Protein AF-A0A1H8CIM0-F1 (afdb_monomer_lite)

Structure (mmCIF, N/CA/C/O backbone):
data_AF-A0A1H8CIM0-F1
#
_entry.id   AF-A0A1H8CIM0-F1
#
loop_
_atom_site.group_PDB
_atom_site.id
_atom_site.type_symbol
_atom_site.label_atom_id
_atom_site.label_alt_id
_atom_site.label_comp_id
_atom_site.label_asym_id
_atom_site.label_entity_id
_atom_site.label_seq_id
_atom_site.pdbx_PDB_ins_code
_atom_site.Cartn_x
_atom_site.Cartn_y
_atom_site.Cartn_z
_atom_site.occupancy
_atom_site.B_iso_or_equiv
_atom_site.auth_seq_id
_atom_site.auth_comp_id
_atom_site.auth_asym_id
_atom_site.auth_atom_id
_atom_site.pdbx_PDB_model_num
ATOM 1 N N . MET A 1 1 ? 14.862 -8.713 -16.764 1.00 63.41 1 MET A N 1
ATOM 2 C CA . MET A 1 1 ? 15.620 -8.591 -15.505 1.00 63.41 1 MET A CA 1
ATOM 3 C C . MET A 1 1 ? 14.780 -7.688 -14.631 1.00 63.41 1 MET A C 1
ATOM 5 O O . MET A 1 1 ? 14.449 -6.611 -15.106 1.00 63.41 1 MET A O 1
ATOM 9 N N . THR A 1 2 ? 14.305 -8.165 -13.484 1.00 71.38 2 THR A N 1
ATOM 10 C CA . THR A 1 2 ? 13.445 -7.369 -12.598 1.00 71.38 2 THR A CA 1
ATOM 11 C C . THR A 1 2 ? 14.241 -6.165 -12.097 1.00 71.38 2 THR A C 1
ATOM 13 O O . THR A 1 2 ? 15.330 -6.349 -11.552 1.00 71.38 2 THR A O 1
ATOM 16 N N . ASP A 1 3 ? 13.748 -4.950 -12.337 1.00 84.62 3 ASP A N 1
ATOM 17 C CA . ASP A 1 3 ? 14.445 -3.724 -11.945 1.00 84.62 3 ASP A CA 1
ATOM 18 C C . ASP A 1 3 ? 14.167 -3.414 -10.470 1.00 84.62 3 ASP A C 1
ATOM 20 O O . ASP A 1 3 ? 13.236 -2.693 -10.110 1.00 84.62 3 ASP A O 1
ATOM 24 N N . PHE A 1 4 ? 14.957 -4.039 -9.596 1.00 85.94 4 PHE A N 1
ATOM 25 C CA . PHE A 1 4 ? 14.795 -3.901 -8.149 1.00 85.94 4 PHE A CA 1
ATOM 26 C C . PHE A 1 4 ? 15.033 -2.468 -7.655 1.00 85.94 4 PHE A C 1
ATOM 28 O O . PHE A 1 4 ? 14.456 -2.087 -6.641 1.00 85.94 4 PHE A O 1
ATOM 35 N N . ASP A 1 5 ? 15.816 -1.665 -8.381 1.00 89.12 5 ASP A N 1
ATOM 36 C CA . ASP A 1 5 ? 15.988 -0.234 -8.120 1.00 89.12 5 ASP A CA 1
ATOM 37 C C . ASP A 1 5 ? 14.673 0.538 -8.284 1.00 89.12 5 ASP A C 1
ATOM 39 O O . ASP A 1 5 ? 14.292 1.301 -7.395 1.00 89.12 5 ASP A O 1
ATOM 43 N N . THR A 1 6 ? 13.959 0.327 -9.393 1.00 88.12 6 THR A N 1
ATOM 44 C CA . THR A 1 6 ? 12.647 0.942 -9.631 1.00 88.12 6 THR A CA 1
ATOM 45 C C . THR A 1 6 ? 11.637 0.466 -8.597 1.00 88.12 6 THR A C 1
ATOM 47 O O . THR A 1 6 ? 10.984 1.298 -7.977 1.00 88.12 6 THR A O 1
ATOM 50 N N . ILE A 1 7 ? 11.569 -0.843 -8.326 1.00 90.94 7 ILE A N 1
ATOM 51 C CA . ILE A 1 7 ? 10.664 -1.396 -7.305 1.00 90.94 7 ILE A CA 1
ATOM 52 C C . ILE A 1 7 ? 10.918 -0.750 -5.944 1.00 90.94 7 ILE A C 1
ATOM 54 O O . ILE A 1 7 ? 9.977 -0.322 -5.278 1.00 90.94 7 ILE A O 1
ATOM 58 N N . TRP A 1 8 ? 12.182 -0.671 -5.526 1.00 90.88 8 TRP A N 1
ATOM 59 C CA . TRP A 1 8 ? 12.544 -0.096 -4.237 1.00 90.88 8 TRP A CA 1
ATOM 60 C C . TRP A 1 8 ? 12.170 1.389 -4.150 1.00 90.88 8 TRP A C 1
ATOM 62 O O . TRP A 1 8 ? 11.595 1.808 -3.145 1.00 90.88 8 TRP A O 1
ATOM 72 N N . ARG A 1 9 ? 12.407 2.171 -5.213 1.00 91.38 9 ARG A N 1
ATOM 73 C CA . ARG A 1 9 ? 11.985 3.581 -5.272 1.00 91.38 9 ARG A CA 1
ATOM 74 C C . ARG A 1 9 ? 10.471 3.727 -5.218 1.00 91.38 9 ARG A C 1
ATOM 76 O O . ARG A 1 9 ? 9.979 4.504 -4.409 1.00 91.38 9 ARG A O 1
ATOM 83 N N . THR A 1 10 ? 9.729 2.949 -6.003 1.00 91.75 10 THR A N 1
ATOM 84 C CA . THR A 1 10 ? 8.262 2.997 -5.985 1.00 91.75 10 THR A CA 1
ATOM 85 C C . THR A 1 10 ? 7.715 2.623 -4.609 1.00 91.75 10 THR A C 1
ATOM 87 O O . THR A 1 10 ? 6.783 3.256 -4.122 1.00 91.75 10 THR A O 1
ATOM 90 N N . GLN A 1 11 ? 8.311 1.640 -3.928 1.00 92.69 11 GLN A N 1
ATOM 91 C CA . GLN A 1 11 ? 7.940 1.317 -2.550 1.00 92.69 11 GLN A CA 1
ATOM 92 C C . GLN A 1 11 ? 8.179 2.490 -1.587 1.00 92.69 11 GLN A C 1
ATOM 94 O O . GLN A 1 11 ? 7.360 2.717 -0.699 1.00 92.69 11 GLN A O 1
ATOM 99 N N . ASP A 1 12 ? 9.277 3.230 -1.734 1.00 91.06 12 ASP A N 1
ATOM 100 C CA . ASP A 1 12 ? 9.569 4.409 -0.909 1.00 91.06 12 ASP A CA 1
ATOM 101 C C . ASP A 1 12 ? 8.579 5.562 -1.159 1.00 91.06 12 ASP A C 1
ATOM 103 O O . ASP A 1 12 ? 8.055 6.172 -0.220 1.00 91.06 12 ASP A O 1
ATOM 107 N N . GLU A 1 13 ? 8.222 5.789 -2.422 1.00 91.31 13 GLU A N 1
ATOM 108 C CA . GLU A 1 13 ? 7.189 6.753 -2.802 1.00 91.31 13 GLU A CA 1
ATOM 109 C C . GLU A 1 13 ? 5.817 6.366 -2.231 1.00 91.31 13 GLU A C 1
ATOM 111 O O . GLU A 1 13 ? 5.141 7.203 -1.628 1.00 91.31 13 GLU A O 1
ATOM 116 N N . ILE A 1 14 ? 5.428 5.087 -2.331 1.00 91.62 14 ILE A N 1
ATOM 117 C CA . ILE A 1 14 ? 4.192 4.560 -1.731 1.00 91.62 14 ILE A CA 1
ATOM 118 C C . ILE A 1 14 ? 4.185 4.812 -0.219 1.00 91.62 14 ILE A C 1
ATOM 120 O O . ILE A 1 14 ? 3.191 5.314 0.307 1.00 91.62 14 ILE A O 1
ATOM 124 N N . ARG A 1 15 ? 5.285 4.515 0.491 1.00 89.75 15 ARG A N 1
ATOM 125 C CA . ARG A 1 15 ? 5.396 4.779 1.938 1.00 89.75 15 ARG A CA 1
ATOM 126 C C . ARG A 1 15 ? 5.178 6.251 2.260 1.00 89.75 15 ARG A C 1
ATOM 128 O O . ARG A 1 15 ? 4.435 6.572 3.188 1.00 89.75 15 ARG A O 1
ATOM 135 N N . THR A 1 16 ? 5.797 7.134 1.485 1.00 89.31 16 THR A N 1
ATOM 136 C CA . THR A 1 16 ? 5.681 8.582 1.665 1.00 89.31 16 THR A CA 1
ATOM 137 C C . THR A 1 16 ? 4.240 9.055 1.486 1.00 89.31 16 THR A C 1
ATOM 139 O O . THR A 1 16 ? 3.723 9.762 2.353 1.00 89.31 16 THR A O 1
ATOM 142 N N . VAL A 1 17 ? 3.559 8.620 0.420 1.00 90.19 17 VAL A N 1
ATOM 143 C CA . VAL A 1 17 ? 2.156 8.979 0.154 1.00 90.19 17 VAL A CA 1
ATOM 144 C C . VAL A 1 17 ? 1.234 8.461 1.255 1.00 90.19 17 VAL A C 1
ATOM 146 O O . VAL A 1 17 ? 0.449 9.233 1.803 1.00 90.19 17 VAL A O 1
ATOM 149 N N . VAL A 1 18 ? 1.354 7.184 1.632 1.00 88.81 18 VAL A N 1
ATOM 150 C CA . VAL A 1 18 ? 0.528 6.584 2.693 1.00 88.81 18 VAL A CA 1
ATOM 151 C C . VAL A 1 18 ? 0.694 7.349 4.005 1.00 88.81 18 VAL A C 1
ATOM 153 O O . VAL A 1 18 ? -0.299 7.707 4.637 1.00 88.81 18 VAL A O 1
ATOM 156 N N . ASN A 1 19 ? 1.932 7.653 4.396 1.00 84.50 19 ASN A N 1
ATOM 157 C CA . ASN A 1 19 ? 2.206 8.389 5.628 1.00 84.50 19 ASN A CA 1
ATOM 158 C C . ASN A 1 19 ? 1.677 9.827 5.583 1.00 84.50 19 ASN A C 1
ATOM 160 O O . ASN A 1 19 ? 1.151 10.305 6.586 1.00 84.50 19 ASN A O 1
ATOM 164 N N . ALA A 1 20 ? 1.780 10.506 4.438 1.00 85.38 20 ALA A N 1
ATOM 165 C CA . ALA A 1 20 ? 1.279 11.866 4.273 1.00 85.38 20 ALA A CA 1
ATOM 166 C C . ALA A 1 20 ? -0.256 11.924 4.318 1.00 85.38 20 ALA A C 1
ATOM 168 O O . ALA A 1 20 ? -0.818 12.725 5.064 1.00 85.38 20 ALA A O 1
ATOM 169 N N . VAL A 1 21 ? -0.938 11.057 3.565 1.00 85.38 21 VAL A N 1
ATOM 170 C CA . VAL A 1 21 ? -2.406 11.044 3.468 1.00 85.38 21 VAL A CA 1
ATOM 171 C C . VAL A 1 21 ? -3.033 10.575 4.777 1.00 85.38 21 VAL A C 1
ATOM 173 O O . VAL A 1 21 ? -3.891 11.260 5.330 1.00 85.38 21 VAL A O 1
ATOM 176 N N . LEU A 1 22 ? -2.577 9.447 5.327 1.00 81.81 22 LEU A N 1
ATOM 177 C CA . LEU A 1 22 ? -3.131 8.926 6.579 1.00 81.81 22 LEU A CA 1
ATOM 178 C C . LEU A 1 22 ? -2.705 9.769 7.788 1.00 81.81 22 LEU A C 1
ATOM 180 O O . LEU A 1 22 ? -3.470 9.905 8.743 1.00 81.81 22 LEU A O 1
ATOM 184 N N . GLY A 1 23 ? -1.525 10.392 7.733 1.00 74.25 23 GLY A N 1
ATOM 185 C CA . GLY A 1 23 ? -1.114 11.397 8.708 1.00 74.25 23 GLY A CA 1
ATOM 186 C C . GLY A 1 23 ? -2.027 12.624 8.697 1.00 74.25 23 GLY A C 1
ATOM 187 O O . GLY A 1 23 ? -2.463 13.064 9.760 1.00 74.25 23 GLY A O 1
ATOM 188 N N . ALA A 1 24 ? -2.386 13.131 7.513 1.00 71.44 24 ALA A N 1
ATOM 189 C CA . ALA A 1 24 ? -3.308 14.258 7.359 1.00 71.44 24 ALA A CA 1
ATOM 190 C C . ALA A 1 24 ? -4.737 13.943 7.838 1.00 71.44 24 ALA A C 1
ATOM 192 O O . ALA A 1 24 ? -5.408 14.824 8.371 1.00 71.44 24 ALA A O 1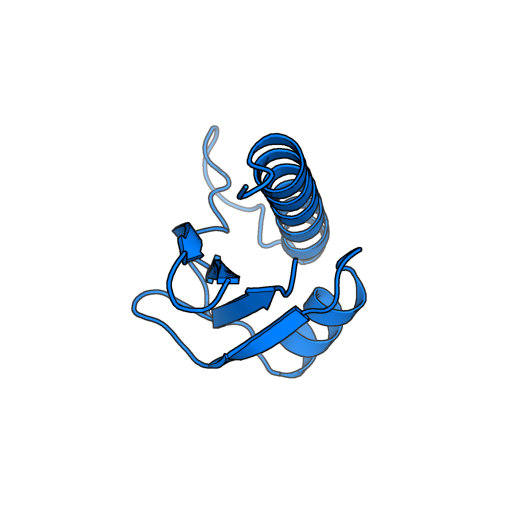
ATOM 193 N N . LEU A 1 25 ? -5.182 12.688 7.720 1.00 69.31 25 LEU A N 1
ATOM 194 C CA . LEU A 1 25 ? -6.470 12.217 8.248 1.00 69.31 25 LEU A CA 1
ATOM 195 C C . LEU A 1 25 ? -6.476 12.028 9.780 1.00 69.31 25 LEU A C 1
ATOM 197 O O . LEU A 1 25 ? -7.458 11.555 10.347 1.00 69.31 25 LEU A O 1
ATOM 201 N N . GLY A 1 26 ? -5.395 12.402 10.474 1.00 64.81 26 GLY A N 1
ATOM 202 C CA . GLY A 1 26 ? -5.309 12.310 11.931 1.00 64.81 26 GLY A CA 1
ATOM 203 C C . GLY A 1 26 ? -5.111 10.885 12.448 1.00 64.81 26 GLY A C 1
ATOM 204 O O . GLY A 1 26 ? -5.216 10.656 13.651 1.00 64.81 26 GLY A O 1
ATOM 205 N N . PHE A 1 27 ? -4.779 9.926 11.574 1.00 61.31 27 PHE A N 1
ATOM 206 C CA . PHE A 1 27 ? -4.384 8.576 11.997 1.00 61.31 27 PHE A CA 1
ATOM 207 C C . PHE A 1 27 ? -2.967 8.531 12.571 1.00 61.31 27 PHE A C 1
ATOM 209 O O . PHE A 1 27 ? -2.600 7.555 13.221 1.00 61.31 27 PHE A O 1
ATOM 216 N N . ALA A 1 28 ? -2.202 9.616 12.419 1.00 54.91 28 ALA A N 1
ATOM 217 C CA . ALA A 1 28 ? -0.978 9.889 13.165 1.00 54.91 28 ALA A CA 1
ATOM 218 C C . ALA A 1 28 ? -1.285 10.336 14.607 1.00 54.91 28 ALA A C 1
ATOM 220 O O . ALA A 1 28 ? -0.876 11.402 15.059 1.00 54.91 28 ALA A O 1
ATOM 221 N N . ALA A 1 29 ? -2.044 9.535 15.343 1.00 46.03 29 ALA A N 1
ATOM 222 C CA . ALA A 1 29 ? -2.235 9.729 16.766 1.00 46.03 29 ALA A CA 1
ATOM 223 C C . ALA A 1 29 ? -2.117 8.366 17.429 1.00 46.03 29 ALA A C 1
ATOM 225 O O . ALA A 1 29 ? -3.059 7.580 17.409 1.00 46.03 29 ALA A O 1
ATOM 226 N N . LEU A 1 30 ? -0.925 8.099 17.961 1.00 48.09 30 LEU A N 1
ATOM 227 C CA . LEU A 1 30 ? -0.641 7.511 19.271 1.00 48.09 30 LEU A CA 1
ATOM 228 C C . LEU A 1 30 ? 0.756 6.877 19.221 1.00 48.09 30 LEU 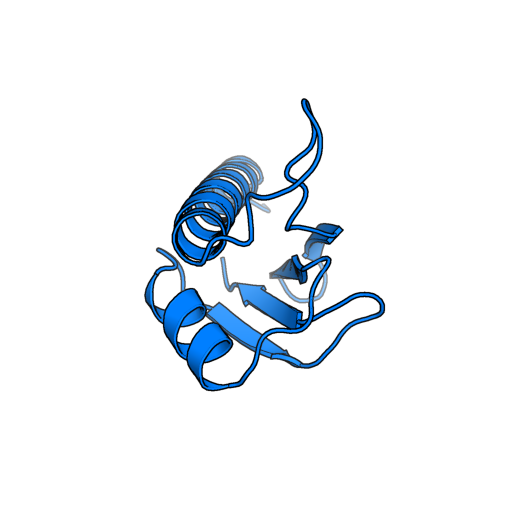A C 1
ATOM 230 O O . LEU A 1 30 ? 1.093 6.130 18.308 1.00 48.09 30 LEU A O 1
ATOM 234 N N . THR A 1 31 ? 1.530 7.162 20.266 1.00 44.84 31 THR A N 1
ATOM 235 C CA . THR A 1 31 ? 2.855 6.620 20.603 1.00 44.84 31 THR A CA 1
ATOM 236 C C . THR A 1 31 ? 4.053 7.090 19.772 1.00 44.84 31 THR A C 1
ATOM 238 O O . THR A 1 31 ? 4.188 6.842 18.578 1.00 44.84 31 THR A O 1
ATOM 241 N N . GLU A 1 32 ? 4.966 7.759 20.479 1.00 46.53 32 GLU A N 1
ATOM 242 C CA . GLU A 1 32 ? 6.330 8.065 20.068 1.00 46.53 32 GLU A CA 1
ATOM 243 C C . GLU A 1 32 ? 6.986 6.836 19.411 1.00 46.53 32 GLU A C 1
ATOM 245 O O . GLU A 1 32 ? 7.283 5.847 20.078 1.00 46.53 32 GLU A O 1
ATOM 250 N N . GLY A 1 33 ? 7.216 6.898 18.095 1.00 50.81 33 GLY A N 1
ATOM 251 C CA . GLY A 1 33 ? 8.258 6.102 17.443 1.00 50.81 33 GLY A CA 1
ATOM 252 C C . GLY A 1 33 ? 7.867 5.131 16.327 1.00 50.81 33 GLY A C 1
ATOM 253 O O . GLY A 1 33 ? 8.779 4.708 15.628 1.00 50.81 33 GLY A O 1
ATOM 254 N N . THR A 1 34 ? 6.597 4.785 16.083 1.00 48.47 34 THR A N 1
ATOM 255 C CA . THR A 1 34 ? 6.240 3.876 14.961 1.00 48.47 34 THR A CA 1
ATOM 256 C C . THR A 1 34 ? 4.850 4.167 14.381 1.00 48.47 34 THR A C 1
ATOM 258 O O . THR A 1 34 ? 3.847 3.571 14.759 1.00 48.47 34 THR A O 1
ATOM 261 N N . GLN A 1 35 ? 4.781 5.092 13.418 1.00 54.91 35 GLN A N 1
ATOM 262 C CA . GLN A 1 35 ? 3.599 5.278 12.568 1.00 54.91 35 GLN A CA 1
ATOM 263 C C . GLN A 1 35 ? 3.617 4.222 11.452 1.00 54.91 35 GLN A C 1
ATOM 265 O O . GLN A 1 35 ? 3.903 4.519 10.297 1.00 54.91 35 GLN A O 1
ATOM 270 N N . GLU A 1 36 ? 3.363 2.960 11.793 1.00 65.25 36 GLU A N 1
ATOM 271 C CA . GLU A 1 36 ? 3.266 1.889 10.796 1.00 65.25 36 GLU A CA 1
ATOM 272 C C . GLU A 1 36 ? 1.811 1.751 10.333 1.00 65.25 36 GLU A C 1
ATOM 274 O O . GLU A 1 36 ? 1.100 0.806 10.663 1.00 65.25 36 GLU A O 1
ATOM 279 N N . CYS A 1 37 ? 1.337 2.728 9.548 1.00 79.69 37 CYS A N 1
ATOM 280 C CA . CYS A 1 37 ? 0.058 2.599 8.835 1.00 79.69 37 CYS A CA 1
ATOM 281 C C . CYS A 1 37 ? 0.088 1.453 7.809 1.00 79.69 37 CYS A C 1
ATOM 283 O O . CYS A 1 37 ? -0.955 0.970 7.370 1.00 79.69 37 CYS A O 1
ATOM 285 N N . ILE A 1 38 ? 1.291 1.028 7.431 1.00 89.19 38 ILE A N 1
ATOM 286 C CA . ILE A 1 38 ? 1.568 -0.063 6.510 1.00 89.19 38 ILE A CA 1
ATOM 287 C C . ILE A 1 38 ? 1.822 -1.323 7.327 1.00 89.19 38 ILE A C 1
ATOM 289 O O . ILE A 1 38 ? 2.731 -1.359 8.147 1.00 89.19 38 ILE A O 1
ATOM 293 N N . TRP A 1 39 ? 1.036 -2.361 7.068 1.00 90.88 39 TRP A N 1
ATOM 294 C CA . TRP A 1 39 ? 1.260 -3.693 7.617 1.00 90.88 39 TRP A CA 1
ATOM 295 C C . TRP A 1 39 ? 2.259 -4.489 6.777 1.00 90.88 39 TRP A C 1
ATOM 297 O O . TRP A 1 39 ? 3.156 -5.135 7.312 1.00 90.88 39 TRP A O 1
ATOM 307 N N . ASN A 1 40 ? 2.102 -4.454 5.454 1.00 92.44 40 ASN A N 1
ATOM 308 C CA . ASN A 1 40 ? 2.984 -5.153 4.531 1.00 92.44 40 ASN A CA 1
ATOM 309 C C . ASN A 1 40 ? 3.162 -4.341 3.249 1.00 92.44 40 ASN A C 1
ATOM 311 O O . ASN A 1 40 ? 2.199 -3.795 2.721 1.00 92.44 40 ASN A O 1
ATOM 315 N N . LEU A 1 41 ? 4.387 -4.290 2.734 1.00 92.44 41 LEU A N 1
ATOM 316 C CA . LEU A 1 41 ? 4.694 -3.718 1.427 1.00 92.44 41 LEU A CA 1
ATOM 317 C C . LEU A 1 41 ? 5.758 -4.586 0.767 1.00 92.44 41 LEU A C 1
ATOM 319 O O . LEU A 1 41 ? 6.928 -4.548 1.149 1.00 92.44 41 LEU A O 1
ATOM 323 N N . SER A 1 42 ? 5.342 -5.387 -0.206 1.00 92.94 42 SER A N 1
ATOM 324 C CA . SER A 1 42 ? 6.192 -6.406 -0.817 1.00 92.94 42 SER A CA 1
ATOM 325 C C . SER A 1 42 ? 5.971 -6.481 -2.316 1.00 92.94 42 SER A C 1
ATOM 327 O O . SER A 1 42 ? 4.850 -6.332 -2.790 1.00 92.94 42 SER A O 1
ATOM 329 N N . TYR A 1 43 ? 7.032 -6.751 -3.069 1.00 92.31 43 TYR A N 1
ATOM 330 C CA . TYR A 1 43 ? 6.900 -7.082 -4.482 1.00 92.31 43 TYR A CA 1
ATOM 331 C C . TYR A 1 43 ? 6.525 -8.555 -4.640 1.00 92.31 43 TYR A C 1
ATOM 333 O O . TYR A 1 43 ? 7.119 -9.425 -4.004 1.00 92.31 43 TYR A O 1
ATOM 341 N N . ASN A 1 44 ? 5.539 -8.825 -5.485 1.00 91.50 44 ASN A N 1
ATOM 342 C CA . ASN A 1 44 ? 5.092 -10.162 -5.827 1.00 91.50 44 ASN A CA 1
ATOM 343 C C . ASN A 1 44 ? 5.585 -10.505 -7.237 1.00 91.50 44 ASN A C 1
ATOM 345 O O . ASN A 1 44 ? 4.975 -10.107 -8.229 1.00 91.50 44 ASN A O 1
ATOM 349 N N . ASP A 1 45 ? 6.661 -11.294 -7.325 1.00 87.31 45 ASP A N 1
ATOM 350 C CA . ASP A 1 45 ? 7.269 -11.704 -8.600 1.00 87.31 45 ASP A CA 1
ATOM 351 C C . ASP A 1 45 ? 6.307 -12.460 -9.528 1.00 87.31 45 ASP A C 1
ATOM 353 O O . ASP A 1 45 ? 6.478 -12.442 -10.745 1.00 87.31 45 ASP A O 1
ATOM 357 N N . ARG A 1 46 ? 5.279 -13.130 -8.984 1.00 88.19 46 ARG A N 1
ATOM 358 C CA . ARG A 1 46 ? 4.301 -13.871 -9.800 1.00 88.19 46 ARG A CA 1
ATOM 359 C C . ARG A 1 46 ? 3.284 -12.946 -10.455 1.00 88.19 46 ARG A C 1
ATOM 361 O O . ARG A 1 46 ? 2.888 -13.199 -11.587 1.00 88.19 46 ARG A O 1
ATOM 368 N N . ARG A 1 47 ? 2.835 -11.915 -9.732 1.00 87.19 47 ARG A N 1
ATOM 369 C CA . ARG A 1 47 ? 1.910 -10.893 -10.252 1.00 87.19 47 ARG A CA 1
ATOM 370 C C . ARG A 1 47 ? 2.638 -9.763 -10.979 1.00 87.19 47 ARG A C 1
ATOM 372 O O . ARG A 1 47 ? 1.975 -8.977 -11.641 1.00 87.19 47 ARG A O 1
ATOM 379 N N . MET A 1 48 ? 3.966 -9.698 -10.852 1.00 89.31 48 MET A N 1
ATOM 380 C CA . MET A 1 48 ? 4.798 -8.586 -11.310 1.00 89.31 48 MET A CA 1
ATOM 381 C C . MET A 1 48 ? 4.282 -7.240 -10.784 1.00 89.31 48 MET A C 1
ATOM 383 O O . MET A 1 48 ? 4.188 -6.265 -11.517 1.00 89.31 48 MET A O 1
ATOM 387 N N . ALA A 1 49 ? 3.892 -7.211 -9.510 1.00 92.06 49 ALA A N 1
ATOM 388 C CA . ALA A 1 49 ? 3.222 -6.069 -8.905 1.00 92.06 49 ALA A CA 1
ATOM 389 C C . ALA A 1 49 ? 3.696 -5.862 -7.469 1.00 92.06 49 ALA A C 1
ATOM 391 O O . ALA A 1 49 ? 4.060 -6.816 -6.778 1.00 92.06 49 ALA A O 1
ATOM 392 N N . ILE A 1 50 ? 3.667 -4.617 -7.006 1.00 94.31 50 ILE A N 1
ATOM 393 C CA . ILE A 1 50 ? 3.860 -4.306 -5.592 1.00 94.31 50 ILE A CA 1
ATOM 394 C C . ILE A 1 50 ? 2.510 -4.465 -4.894 1.00 94.31 50 ILE A C 1
ATOM 396 O O . ILE A 1 50 ? 1.502 -3.926 -5.338 1.00 94.31 50 ILE A O 1
ATOM 400 N N . GLU A 1 51 ? 2.488 -5.211 -3.799 1.00 95.12 51 GLU A N 1
ATOM 401 C CA . GLU A 1 51 ? 1.316 -5.407 -2.954 1.00 95.12 51 GLU A CA 1
ATOM 402 C C . GLU A 1 51 ? 1.512 -4.632 -1.653 1.00 95.12 51 GLU A C 1
ATOM 404 O O . GLU A 1 51 ? 2.513 -4.807 -0.951 1.00 95.12 51 GLU A O 1
ATOM 409 N N . LEU A 1 52 ? 0.542 -3.779 -1.340 1.00 94.31 52 LEU A N 1
ATOM 410 C CA . LEU A 1 52 ? 0.458 -3.035 -0.092 1.00 94.31 52 LEU A CA 1
ATOM 411 C C . LEU A 1 52 ? -0.721 -3.558 0.712 1.00 94.31 52 LEU A C 1
ATOM 413 O O . LEU A 1 52 ? -1.826 -3.706 0.197 1.00 94.31 52 LEU A O 1
ATOM 417 N N . GLU A 1 53 ? -0.498 -3.767 1.996 1.00 94.44 53 GLU A N 1
ATOM 418 C CA . GLU A 1 53 ? -1.539 -3.978 2.982 1.00 94.44 53 GLU A CA 1
ATOM 419 C C . GLU A 1 53 ? -1.360 -2.955 4.093 1.00 94.44 53 GLU A C 1
ATOM 421 O O . GLU A 1 53 ? -0.272 -2.806 4.654 1.00 94.44 53 GLU A O 1
ATOM 426 N N . LEU A 1 54 ? -2.433 -2.243 4.413 1.00 91.50 54 LEU A N 1
ATOM 427 C CA . LEU A 1 54 ? -2.458 -1.318 5.530 1.00 91.50 54 LEU A CA 1
ATOM 428 C C . LEU A 1 54 ? -2.745 -2.064 6.834 1.00 91.50 54 LEU A C 1
ATOM 430 O O . LEU A 1 54 ? -3.455 -3.067 6.863 1.00 91.50 54 LEU A O 1
ATOM 434 N N . ALA A 1 55 ? -2.258 -1.520 7.945 1.00 89.50 55 ALA A N 1
ATOM 435 C CA . ALA A 1 55 ? -2.610 -1.977 9.289 1.00 89.50 55 ALA A CA 1
ATOM 436 C C . ALA A 1 55 ? -4.026 -1.534 9.716 1.00 89.50 55 ALA A C 1
ATOM 438 O O . ALA A 1 55 ? -4.411 -1.688 10.875 1.00 89.50 55 ALA A O 1
ATOM 439 N N . LYS A 1 56 ? -4.794 -0.952 8.787 1.00 85.56 56 LYS A N 1
ATOM 440 C CA . LYS A 1 56 ? -6.109 -0.368 9.021 1.00 85.56 56 LYS A CA 1
ATOM 441 C C . LYS A 1 56 ? -7.053 -0.613 7.842 1.00 85.56 56 LYS A C 1
ATOM 443 O O . LYS A 1 56 ? -6.643 -0.670 6.684 1.00 85.56 56 LYS A O 1
ATOM 448 N N . TYR A 1 57 ? -8.334 -0.712 8.174 1.00 90.12 57 TYR A N 1
ATOM 449 C CA . TYR A 1 57 ? -9.449 -0.682 7.240 1.00 90.12 57 TYR A CA 1
ATOM 450 C C . TYR A 1 57 ? -9.792 0.768 6.907 1.00 90.12 57 TYR A C 1
ATOM 452 O O . TYR A 1 57 ? -10.053 1.568 7.806 1.00 90.12 57 TYR A O 1
ATOM 460 N N . LEU A 1 58 ? -9.752 1.072 5.619 1.00 89.81 58 LEU A N 1
ATOM 461 C CA . LEU A 1 58 ? -10.193 2.328 5.035 1.00 89.81 58 LEU A CA 1
ATOM 462 C C . LEU A 1 58 ? -11.601 2.159 4.473 1.00 89.81 58 LEU A C 1
ATOM 464 O O . LEU A 1 58 ? -11.903 1.132 3.857 1.00 89.81 58 LEU A O 1
ATOM 468 N N . GLU A 1 59 ? -12.434 3.171 4.672 1.00 90.94 59 GLU A N 1
ATOM 469 C CA . GLU A 1 59 ? -13.729 3.289 4.012 1.00 90.94 59 GLU A CA 1
ATOM 470 C C . GLU A 1 59 ? -13.553 3.640 2.527 1.00 90.94 59 GLU A C 1
ATOM 472 O O . GLU A 1 59 ? -12.488 4.075 2.092 1.00 90.94 59 GLU A O 1
ATOM 477 N N . GLU A 1 60 ? -14.599 3.449 1.722 1.00 89.44 60 GLU A N 1
ATOM 478 C CA . GLU A 1 60 ? -14.538 3.629 0.264 1.00 89.44 60 GLU A CA 1
ATOM 479 C C . GLU A 1 60 ? -14.052 5.030 -0.149 1.00 89.44 60 GLU A C 1
ATOM 481 O O . GLU A 1 60 ? -13.245 5.168 -1.069 1.00 89.44 60 GLU A O 1
ATOM 486 N N . GLU A 1 61 ? -14.484 6.074 0.563 1.00 89.50 61 GLU A N 1
ATOM 487 C CA . GLU A 1 61 ? -14.032 7.448 0.319 1.00 89.50 61 GLU A CA 1
ATOM 488 C C . GLU A 1 61 ? -12.529 7.615 0.589 1.00 89.50 61 GLU A C 1
ATOM 490 O O . GLU A 1 61 ? -11.823 8.237 -0.204 1.00 89.50 61 GLU A O 1
ATOM 495 N N . GLU A 1 62 ? -12.018 7.007 1.662 1.00 90.06 62 GLU A N 1
ATOM 496 C CA . GLU A 1 62 ? -10.600 7.044 2.034 1.00 90.06 62 GLU A CA 1
ATOM 497 C C . GLU A 1 62 ? -9.739 6.223 1.064 1.00 90.06 62 GLU A C 1
ATOM 499 O O . GLU A 1 62 ? -8.636 6.640 0.707 1.00 90.06 62 GLU A O 1
ATOM 504 N N . VAL A 1 63 ? -10.250 5.075 0.601 1.00 91.94 63 VAL A N 1
ATOM 505 C CA . VAL A 1 63 ? -9.630 4.244 -0.442 1.00 91.94 63 VAL A CA 1
ATOM 506 C C . VAL A 1 63 ? -9.486 5.046 -1.729 1.00 91.94 63 VAL A C 1
ATOM 508 O O . VAL A 1 63 ? -8.388 5.120 -2.280 1.00 91.94 63 VAL A O 1
ATOM 511 N N . ASN A 1 64 ? -10.568 5.685 -2.179 1.00 90.69 64 ASN A N 1
ATOM 512 C CA . ASN A 1 64 ? -10.565 6.518 -3.379 1.00 90.69 64 ASN A CA 1
ATOM 513 C C . ASN A 1 64 ? -9.642 7.728 -3.219 1.00 90.69 64 ASN A C 1
ATOM 515 O O . ASN A 1 64 ? -8.899 8.066 -4.140 1.00 90.69 64 ASN A O 1
ATOM 519 N N . MET A 1 65 ? -9.648 8.377 -2.054 1.00 89.62 65 MET A N 1
ATOM 520 C CA . MET A 1 65 ? -8.746 9.490 -1.775 1.00 89.62 65 MET A CA 1
ATOM 521 C C . MET A 1 65 ? -7.286 9.044 -1.872 1.00 89.62 65 MET A C 1
ATOM 523 O O . MET A 1 65 ? -6.514 9.688 -2.577 1.00 89.62 65 MET A O 1
ATOM 527 N N . LEU A 1 66 ? -6.922 7.937 -1.218 1.00 90.00 66 LEU A N 1
ATOM 528 C CA . LEU A 1 66 ? -5.555 7.425 -1.184 1.00 90.00 66 LEU A CA 1
ATOM 529 C C . LEU A 1 66 ? -5.080 6.937 -2.562 1.00 90.00 66 LEU A C 1
ATOM 531 O O . LEU A 1 66 ? -3.979 7.300 -2.971 1.00 90.00 66 LEU A O 1
ATOM 535 N N . ILE A 1 67 ? -5.914 6.186 -3.297 1.00 91.62 67 ILE A N 1
ATOM 536 C CA . ILE A 1 67 ? -5.597 5.703 -4.655 1.00 91.62 67 ILE A CA 1
ATOM 537 C C . ILE A 1 67 ? -5.199 6.850 -5.579 1.00 91.62 67 ILE A C 1
ATOM 539 O O . ILE A 1 67 ? -4.210 6.749 -6.300 1.00 91.62 67 ILE A O 1
ATOM 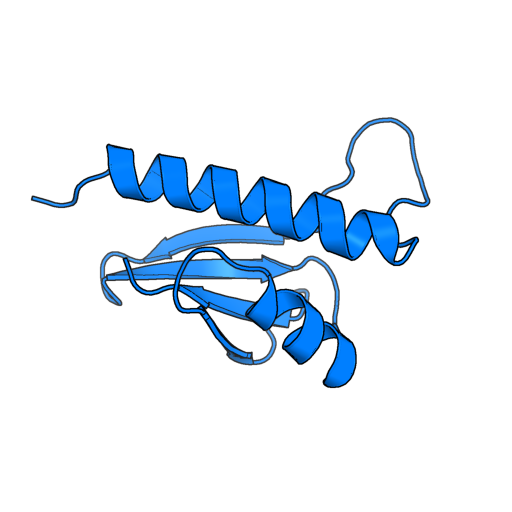543 N N . ASN A 1 68 ? -5.924 7.967 -5.509 1.00 90.06 68 ASN A N 1
ATOM 544 C CA . ASN A 1 68 ? -5.689 9.124 -6.368 1.00 90.06 68 ASN A CA 1
ATOM 545 C C . ASN A 1 68 ? -4.423 9.927 -6.016 1.00 90.06 68 ASN A C 1
ATOM 547 O O . ASN A 1 68 ? -4.082 10.854 -6.747 1.00 90.06 68 ASN A O 1
ATOM 551 N N . GLN A 1 69 ? -3.741 9.622 -4.906 1.00 90.50 69 GLN A N 1
ATOM 552 C CA . GLN A 1 69 ? -2.489 10.289 -4.524 1.00 90.50 69 GLN A CA 1
ATOM 553 C C . GLN A 1 69 ? -1.239 9.514 -4.946 1.00 90.50 69 GLN A C 1
ATOM 555 O O . GLN A 1 69 ? -0.133 10.047 -4.847 1.00 90.50 69 GLN A O 1
ATOM 560 N N . PHE A 1 70 ? -1.378 8.261 -5.382 1.00 89.69 70 PHE A N 1
ATOM 561 C CA . PHE A 1 70 ? -0.216 7.470 -5.757 1.00 89.69 70 PHE A CA 1
ATOM 562 C C . PHE A 1 70 ? 0.380 7.932 -7.094 1.00 89.69 70 PHE A C 1
ATOM 564 O O . PHE A 1 70 ? -0.358 8.247 -8.028 1.00 89.69 70 PHE A O 1
ATOM 571 N N . PRO A 1 71 ? 1.721 7.941 -7.220 1.00 81.00 71 PRO A N 1
ATOM 572 C CA . PRO A 1 71 ? 2.397 8.320 -8.463 1.00 81.00 71 PRO A CA 1
ATOM 573 C C . PRO A 1 71 ? 2.317 7.228 -9.540 1.00 81.00 71 PRO A C 1
ATOM 575 O O . PRO A 1 71 ? 2.649 7.468 -10.699 1.00 81.00 71 PRO A O 1
ATOM 578 N N . VAL A 1 72 ? 1.894 6.024 -9.154 1.00 87.19 72 VAL A N 1
ATOM 579 C CA . VAL A 1 72 ? 1.773 4.837 -9.998 1.00 87.19 72 VAL A CA 1
ATOM 580 C C . VAL A 1 72 ? 0.338 4.330 -9.984 1.00 87.19 72 VAL A C 1
ATOM 582 O O . VAL A 1 72 ? -0.383 4.509 -9.002 1.00 87.19 72 VAL A O 1
ATOM 585 N N . THR A 1 73 ? -0.063 3.670 -11.071 1.00 90.00 73 THR A N 1
ATOM 586 C CA . THR A 1 73 ? -1.393 3.064 -11.184 1.00 90.00 73 THR A CA 1
ATOM 587 C C . THR A 1 73 ? -1.588 2.048 -10.066 1.00 90.00 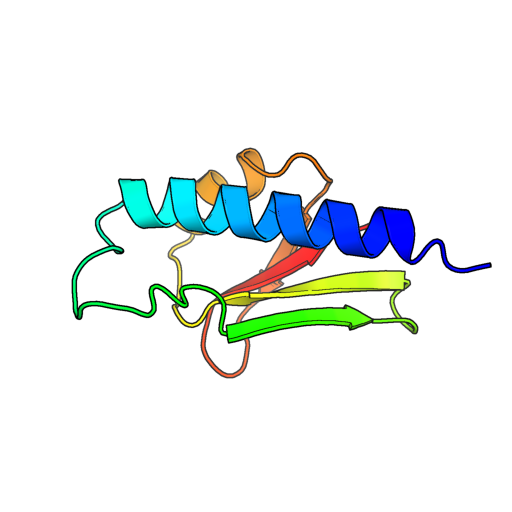73 THR A C 1
ATOM 589 O O . THR A 1 73 ? -0.830 1.078 -9.959 1.00 90.00 73 THR A O 1
ATOM 592 N N . ALA A 1 74 ? -2.609 2.292 -9.251 1.00 91.94 74 ALA A N 1
ATOM 593 C CA . ALA A 1 74 ? -2.955 1.490 -8.097 1.00 91.94 74 ALA A CA 1
ATOM 594 C C . ALA A 1 74 ? -4.416 1.059 -8.191 1.00 91.94 74 ALA A C 1
ATOM 596 O O . ALA A 1 74 ? -5.286 1.894 -8.431 1.00 91.94 74 ALA A O 1
ATOM 597 N N . ASP A 1 75 ? -4.674 -0.219 -7.941 1.00 93.56 75 ASP A N 1
ATOM 598 C CA . ASP A 1 75 ? -6.025 -0.753 -7.811 1.00 93.56 75 ASP A CA 1
ATOM 599 C C . ASP A 1 75 ? -6.286 -1.189 -6.369 1.00 93.56 75 ASP A C 1
ATOM 601 O O . ASP A 1 75 ? -5.392 -1.651 -5.649 1.00 93.56 75 ASP A O 1
ATOM 605 N N . TYR A 1 76 ? -7.541 -1.064 -5.948 1.00 93.38 76 TYR A N 1
ATOM 606 C CA . TYR A 1 76 ? -8.009 -1.628 -4.690 1.00 93.38 76 TYR A CA 1
ATOM 607 C C . TYR A 1 76 ? -8.090 -3.158 -4.814 1.00 93.38 76 TYR A C 1
ATOM 609 O O . TYR A 1 76 ? -8.889 -3.688 -5.583 1.00 93.38 76 TYR A O 1
ATOM 617 N N . ASP A 1 77 ? -7.273 -3.876 -4.038 1.00 93.69 77 ASP A N 1
ATOM 618 C CA . ASP A 1 77 ? -7.158 -5.349 -4.060 1.00 93.69 77 ASP A CA 1
ATOM 619 C C . ASP A 1 77 ? -7.970 -5.997 -2.917 1.00 93.69 77 ASP A C 1
ATOM 621 O O . ASP A 1 77 ? -7.731 -7.141 -2.527 1.00 93.69 77 ASP A O 1
ATOM 625 N N . GLY A 1 78 ? -8.933 -5.260 -2.351 1.00 92.81 78 GLY A N 1
ATOM 626 C CA . GLY A 1 78 ? -9.826 -5.746 -1.303 1.00 92.81 78 GLY A CA 1
ATOM 627 C C . GLY A 1 78 ? -9.286 -5.563 0.117 1.00 92.81 78 GLY A C 1
ATOM 628 O O . GLY A 1 78 ? -8.602 -4.595 0.451 1.00 92.81 78 GLY A O 1
ATOM 629 N N . VAL A 1 79 ? -9.629 -6.509 0.986 1.00 92.56 79 VAL A N 1
ATOM 630 C CA . VAL A 1 79 ? -9.268 -6.511 2.406 1.00 92.56 79 VAL A CA 1
ATOM 631 C C . VAL A 1 79 ? -8.364 -7.706 2.695 1.00 92.56 79 VAL A C 1
ATOM 633 O O . VAL A 1 79 ? -8.675 -8.838 2.328 1.00 92.56 79 VAL A O 1
ATOM 636 N N . GLY A 1 80 ? -7.233 -7.438 3.337 1.00 89.56 80 GLY A N 1
ATOM 637 C CA . GLY A 1 80 ? -6.240 -8.415 3.756 1.00 89.56 80 GLY A CA 1
ATOM 638 C C . GLY A 1 80 ? -6.486 -8.985 5.147 1.00 89.56 80 GLY A C 1
ATOM 639 O O . GLY A 1 80 ? -7.594 -8.980 5.675 1.00 89.56 80 GLY A O 1
ATOM 640 N N . SER A 1 81 ? -5.415 -9.491 5.751 1.00 89.12 81 SER A N 1
ATOM 641 C CA . SER A 1 81 ? -5.443 -10.050 7.106 1.00 89.12 81 SER A CA 1
ATOM 642 C C . SER A 1 81 ? -5.564 -8.975 8.191 1.00 89.12 81 SER A C 1
ATOM 644 O O . SER A 1 81 ? -6.043 -9.260 9.290 1.00 89.12 81 SER A O 1
ATOM 646 N N . LYS A 1 82 ? -5.087 -7.758 7.920 1.00 89.75 82 LYS A N 1
ATOM 647 C CA . LYS A 1 82 ? -5.033 -6.636 8.862 1.00 89.75 82 LYS A CA 1
ATOM 648 C C . LYS A 1 82 ? -5.807 -5.412 8.411 1.00 89.75 82 LYS A C 1
ATOM 650 O O . LYS A 1 82 ? -6.289 -4.687 9.276 1.00 89.75 82 LYS A O 1
ATOM 655 N N . GLY A 1 83 ? -5.950 -5.189 7.112 1.00 90.94 83 GLY A N 1
ATOM 656 C CA . GLY A 1 83 ? -6.606 -3.985 6.624 1.00 90.94 83 GLY A CA 1
ATOM 657 C C . GLY A 1 83 ? -6.744 -3.935 5.114 1.00 90.94 83 GLY A C 1
ATOM 658 O O . GLY A 1 83 ? -6.711 -4.955 4.431 1.00 90.94 83 GLY A O 1
ATOM 659 N N . THR A 1 84 ? -6.935 -2.731 4.596 1.00 93.69 84 THR A N 1
ATOM 660 C CA . THR A 1 84 ? -7.156 -2.464 3.171 1.00 93.69 84 THR A CA 1
ATOM 661 C C . THR A 1 84 ? -5.913 -2.803 2.348 1.00 93.69 84 THR A C 1
ATOM 663 O O . THR A 1 84 ? -4.791 -2.471 2.741 1.00 93.69 84 THR A O 1
ATOM 666 N N . LYS A 1 85 ? -6.115 -3.454 1.198 1.00 95.56 85 LYS A N 1
ATOM 667 C CA . LYS A 1 85 ? -5.057 -3.839 0.263 1.00 95.56 85 LYS A CA 1
ATOM 668 C C . LYS A 1 85 ? -5.095 -3.032 -1.025 1.00 95.56 85 LYS A C 1
ATOM 670 O O . LYS A 1 85 ? -6.162 -2.740 -1.563 1.00 95.56 85 LYS A O 1
ATOM 675 N N . PHE A 1 86 ? -3.907 -2.776 -1.552 1.00 95.06 86 PHE A N 1
ATOM 676 C CA . PHE A 1 86 ? -3.695 -2.159 -2.853 1.00 95.06 86 PHE A CA 1
ATOM 677 C C . PHE A 1 86 ? -2.682 -2.965 -3.655 1.00 95.06 86 PHE A C 1
ATOM 679 O O . PHE A 1 86 ? -1.772 -3.585 -3.093 1.00 95.06 86 PHE A O 1
ATOM 686 N N . VAL A 1 87 ? -2.834 -2.931 -4.973 1.00 94.69 87 VAL A N 1
ATOM 687 C CA . VAL A 1 87 ? -1.882 -3.507 -5.919 1.00 94.69 87 VAL A CA 1
ATOM 688 C C . VAL A 1 87 ? -1.387 -2.416 -6.860 1.00 94.69 87 VAL A C 1
ATOM 690 O O . VAL A 1 87 ? -2.181 -1.627 -7.363 1.00 94.69 87 VAL A O 1
ATOM 693 N N . PHE A 1 88 ? -0.076 -2.369 -7.082 1.00 93.88 88 PHE A N 1
ATOM 694 C CA . PHE A 1 88 ? 0.582 -1.395 -7.948 1.00 93.88 88 PHE A CA 1
ATOM 695 C C . PHE A 1 88 ? 1.316 -2.104 -9.074 1.00 93.88 88 PHE A C 1
ATOM 697 O O . PHE A 1 88 ? 2.111 -3.016 -8.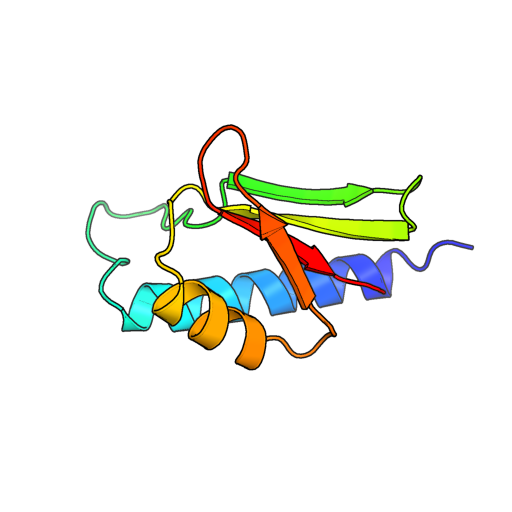829 1.00 93.88 88 PHE A O 1
ATOM 704 N N . TYR A 1 89 ? 1.078 -1.649 -10.297 1.00 88.38 89 TYR A N 1
ATOM 705 C CA . TYR A 1 89 ? 1.692 -2.209 -11.495 1.00 88.38 89 TYR A CA 1
ATOM 706 C C . TYR A 1 89 ? 2.944 -1.402 -11.851 1.00 88.38 89 TYR A C 1
ATOM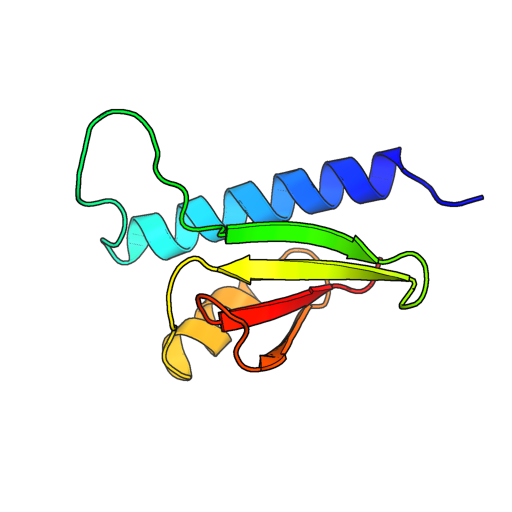 708 O O . TYR A 1 89 ? 2.850 -0.202 -12.112 1.00 88.38 89 TYR A O 1
ATOM 716 N N . VAL A 1 90 ? 4.102 -2.069 -11.827 1.00 80.50 90 VAL A N 1
ATOM 717 C CA . VAL A 1 90 ? 5.448 -1.512 -12.072 1.00 80.50 90 VAL A CA 1
ATOM 718 C C . VAL A 1 90 ? 6.168 -2.262 -13.180 1.00 80.50 90 VAL A C 1
ATOM 720 O O . VAL A 1 90 ? 6.017 -3.503 -13.248 1.00 80.50 90 VAL A O 1
#

Sequence (90 aa):
MTDFDTIWRTQDEIRTVVNAVLGALGFAALTEGTQECIWNLSYNDRRMAIELELAKYLEEEEVNMLINQFPVTADYDGVGSKGTKFVFYV

Radius of gyration: 12.78 Å; chains: 1; bounding box: 30×28×36 Å

Foldseek 3Di:
DLPVVVLVVLLVQLVVLQCVLCVVVVVPDDDPDDPQQWPDWDQDPVVQKIKTAGLAADDPVSVVVSCVRRPFHKDFPQADPRYTMIIGHD

pLDDT: mean 84.46, std 13.15, range [44.84, 95.56]

Secondary structure (DSSP, 8-state):
---HHHHHHHHHHHHHHHHHHHHHTT---S-TT----EEEEEEETTTTEEEEEESSPPPHHHHHHHHTT-SS-EEEEEE-SSSEEEEEE-